Protein AF-X0YVV3-F1 (afdb_monomer_lite)

Foldseek 3Di:
DDPPPPDDPFFDKAFPDDKDKDFLLRDDQVLCVVVVVCVVPVVGSVVVCVVVDRRDIDIDTDIDTDDGD

Structure (mmCIF, N/CA/C/O backbone):
data_AF-X0YVV3-F1
#
_entry.id   AF-X0YVV3-F1
#
loop_
_atom_site.group_PDB
_atom_site.id
_atom_site.type_symbol
_atom_site.label_atom_id
_atom_site.label_alt_id
_atom_site.label_comp_id
_atom_site.label_asym_id
_atom_site.label_entity_id
_atom_site.label_seq_id
_atom_site.pdbx_PDB_ins_code
_atom_site.Cartn_x
_atom_site.Cartn_y
_atom_site.Cartn_z
_atom_site.occupancy
_atom_site.B_iso_or_equiv
_atom_site.auth_seq_id
_atom_site.auth_comp_id
_atom_site.auth_asym_id
_atom_site.auth_atom_id
_atom_site.pdbx_PDB_model_num
ATOM 1 N N . LYS A 1 1 ? -4.845 -9.196 25.770 1.00 53.62 1 LYS A N 1
ATOM 2 C CA . LYS A 1 1 ? -3.864 -8.128 25.446 1.00 53.62 1 LYS A CA 1
ATOM 3 C C . LYS A 1 1 ? -2.843 -8.687 24.457 1.00 53.62 1 LYS A C 1
ATOM 5 O O . LYS A 1 1 ? -2.130 -9.596 24.847 1.00 53.62 1 LYS A O 1
ATOM 10 N N . SER A 1 2 ? -2.773 -8.188 23.218 1.00 46.44 2 SER A N 1
ATOM 11 C CA . SER A 1 2 ? -1.499 -8.119 22.479 1.00 46.44 2 SER A CA 1
ATOM 12 C C . SER A 1 2 ? -1.601 -7.157 21.295 1.00 46.44 2 SER A C 1
ATOM 14 O O . SER A 1 2 ? -2.122 -7.484 20.235 1.00 46.44 2 SER A O 1
ATOM 16 N N . PRO A 1 3 ? -1.157 -5.928 21.529 1.00 52.75 3 PRO A N 1
ATOM 17 C CA . PRO A 1 3 ? -0.128 -5.270 20.752 1.00 52.75 3 PRO A CA 1
ATOM 18 C C . PRO A 1 3 ? 1.097 -5.224 21.661 1.00 52.75 3 PRO A C 1
ATOM 20 O O . PRO A 1 3 ? 1.044 -4.666 22.758 1.00 52.75 3 PRO A O 1
ATOM 23 N N . ARG A 1 4 ? 2.166 -5.907 21.259 1.00 61.25 4 ARG A N 1
ATOM 24 C CA . ARG A 1 4 ? 3.247 -6.329 22.165 1.00 61.25 4 ARG A CA 1
ATOM 25 C C . ARG A 1 4 ? 3.914 -5.184 22.953 1.00 61.25 4 ARG A C 1
ATOM 27 O O . ARG A 1 4 ? 4.455 -5.456 24.013 1.00 61.25 4 ARG A O 1
ATOM 34 N N . ASN A 1 5 ? 3.758 -3.929 22.515 1.00 70.62 5 ASN A N 1
ATOM 35 C CA . ASN A 1 5 ? 4.357 -2.729 23.110 1.00 70.62 5 ASN A CA 1
ATOM 36 C C . ASN A 1 5 ? 3.331 -1.612 23.422 1.00 70.62 5 ASN A C 1
ATOM 38 O O . ASN A 1 5 ? 3.537 -0.463 23.051 1.00 70.62 5 ASN A O 1
ATOM 42 N N . GLY A 1 6 ? 2.185 -1.924 24.043 1.00 80.12 6 GLY A N 1
ATOM 43 C CA . GLY A 1 6 ? 1.238 -0.886 24.500 1.00 80.12 6 GLY A CA 1
ATOM 44 C C . GLY A 1 6 ? 0.387 -0.229 23.404 1.00 80.12 6 GLY A C 1
ATOM 45 O O . GLY A 1 6 ? -0.251 0.790 23.649 1.00 80.12 6 GLY A O 1
ATOM 46 N N . GLY A 1 7 ? 0.333 -0.816 22.207 1.00 83.75 7 GLY A N 1
ATOM 47 C CA . GLY A 1 7 ? -0.579 -0.349 21.162 1.00 83.75 7 GLY A CA 1
ATOM 48 C C . GLY A 1 7 ? -2.059 -0.405 21.581 1.00 83.75 7 GLY A C 1
ATOM 49 O O . GLY A 1 7 ? -2.465 -1.116 22.505 1.00 83.75 7 GLY A O 1
ATOM 50 N N . LYS A 1 8 ? -2.909 0.319 20.860 1.00 86.56 8 LYS A N 1
ATOM 51 C CA . LYS A 1 8 ? -4.368 0.194 20.957 1.00 86.56 8 LYS A CA 1
ATOM 52 C C . LYS A 1 8 ? -4.861 -0.488 19.684 1.00 86.56 8 LYS A C 1
ATOM 54 O O . LYS A 1 8 ? -4.442 -0.115 18.594 1.00 86.56 8 LYS A O 1
ATOM 59 N N . LYS A 1 9 ? -5.740 -1.492 19.798 1.00 88.38 9 LYS A N 1
ATOM 60 C CA . LYS A 1 9 ? -6.418 -2.039 18.611 1.00 88.38 9 LYS A CA 1
ATOM 61 C C . LYS A 1 9 ? -7.363 -0.959 18.075 1.00 88.38 9 LYS A C 1
ATOM 63 O O . LYS A 1 9 ? -8.286 -0.591 18.794 1.00 88.38 9 LYS A O 1
ATOM 68 N N . VAL A 1 10 ? -7.123 -0.494 16.850 1.00 92.00 10 VAL A N 1
ATOM 69 C CA . VAL A 1 10 ? -7.940 0.533 16.171 1.00 92.00 10 VAL A CA 1
ATOM 70 C C . VAL A 1 10 ? -8.831 -0.044 15.071 1.00 92.00 10 VAL A C 1
ATOM 72 O O . VAL A 1 10 ? -9.875 0.520 14.775 1.00 92.00 10 VAL A O 1
ATOM 75 N N . ALA A 1 11 ? -8.454 -1.190 14.498 1.00 94.31 11 ALA A N 1
ATOM 76 C CA . ALA A 1 11 ? -9.206 -1.825 13.423 1.00 94.31 11 ALA A CA 1
ATOM 77 C C . ALA A 1 11 ? -8.974 -3.344 13.367 1.00 94.31 11 ALA A C 1
ATOM 79 O O . ALA A 1 11 ? -8.041 -3.877 13.982 1.00 94.31 11 ALA A O 1
ATOM 80 N N . THR A 1 12 ? -9.835 -4.027 12.618 1.00 95.19 12 THR A N 1
ATOM 81 C CA . THR A 1 12 ? -9.662 -5.399 12.131 1.00 95.19 12 THR A CA 1
ATOM 82 C C . THR A 1 12 ? -9.618 -5.356 10.603 1.00 95.19 12 THR A C 1
ATOM 84 O O . THR A 1 12 ? -10.490 -4.743 9.991 1.00 95.19 12 THR A O 1
ATOM 87 N N . ILE A 1 13 ? -8.636 -6.023 9.993 1.00 96.06 13 ILE A N 1
ATOM 88 C CA . ILE A 1 13 ? -8.515 -6.162 8.535 1.00 96.06 13 ILE A CA 1
ATOM 89 C C . ILE A 1 13 ? -8.592 -7.635 8.127 1.00 96.06 13 ILE A C 1
ATOM 91 O O . ILE A 1 13 ? -8.245 -8.516 8.919 1.00 96.06 13 ILE A O 1
ATOM 95 N N . ARG A 1 14 ? -9.015 -7.896 6.889 1.00 96.69 14 ARG A N 1
ATOM 96 C CA . ARG A 1 14 ? -9.015 -9.224 6.266 1.00 96.69 14 ARG A CA 1
ATOM 97 C C . ARG A 1 14 ? -8.132 -9.201 5.030 1.00 96.69 14 ARG A C 1
ATOM 99 O O . ARG A 1 14 ? -8.326 -8.369 4.156 1.00 96.69 14 ARG A O 1
ATOM 106 N N . ILE A 1 15 ? -7.191 -10.136 4.951 1.00 96.31 1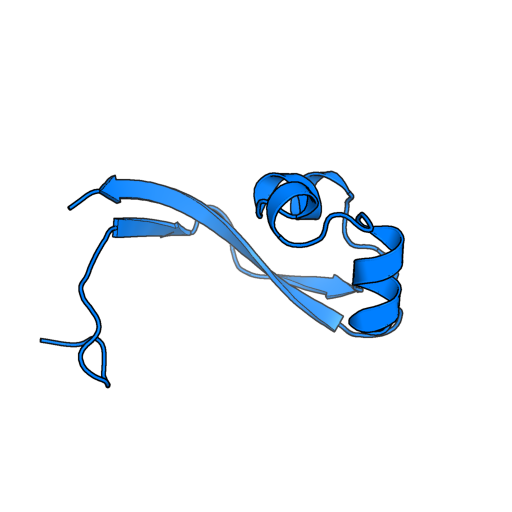5 ILE A N 1
ATOM 107 C CA . ILE A 1 15 ? -6.369 -10.339 3.755 1.00 96.31 15 ILE A CA 1
ATOM 108 C C . ILE A 1 15 ? -7.275 -10.861 2.633 1.00 96.31 15 ILE A C 1
ATOM 110 O O . ILE A 1 15 ? -7.982 -11.854 2.819 1.00 96.31 15 ILE A O 1
ATOM 114 N N . THR A 1 16 ? -7.277 -10.182 1.488 1.00 96.06 16 THR A N 1
ATOM 115 C CA . THR A 1 16 ? -8.161 -10.486 0.349 1.00 96.06 16 THR A CA 1
ATOM 116 C C . THR A 1 16 ? -7.489 -11.359 -0.704 1.00 96.06 16 THR A C 1
ATOM 118 O O . THR A 1 16 ? -8.175 -11.996 -1.501 1.00 96.06 16 THR A O 1
ATOM 121 N N . ARG A 1 17 ? -6.156 -11.441 -0.682 1.00 93.62 17 ARG A N 1
ATOM 122 C CA . ARG A 1 17 ? -5.348 -12.234 -1.611 1.00 93.62 17 ARG A CA 1
ATOM 123 C C . ARG A 1 17 ? -4.157 -12.856 -0.893 1.00 93.62 17 ARG A C 1
ATOM 125 O O . ARG A 1 17 ? -3.614 -12.261 0.032 1.00 93.62 17 ARG A O 1
ATOM 132 N N . ALA A 1 18 ? -3.725 -14.037 -1.334 1.00 96.19 18 ALA A N 1
ATOM 133 C CA . ALA A 1 18 ? -2.478 -14.621 -0.849 1.00 96.19 18 ALA A CA 1
ATOM 134 C C . ALA A 1 18 ? -1.314 -13.626 -1.051 1.00 96.19 18 ALA A C 1
ATOM 136 O O . ALA A 1 18 ? -1.157 -13.131 -2.172 1.00 96.19 18 ALA A O 1
ATOM 137 N N . PRO A 1 19 ? -0.518 -13.323 -0.006 1.00 95.44 19 PRO A N 1
ATOM 138 C CA . PRO A 1 19 ? 0.646 -12.461 -0.144 1.00 95.44 19 PRO A CA 1
ATOM 139 C C . PRO A 1 19 ? 1.589 -12.980 -1.224 1.00 95.44 19 PRO A C 1
ATOM 141 O O . PRO A 1 19 ? 1.802 -14.188 -1.345 1.00 95.44 19 PRO A O 1
ATOM 144 N N . TYR A 1 20 ? 2.166 -12.067 -1.991 1.00 94.00 20 TYR A N 1
ATOM 145 C CA . TYR A 1 20 ? 3.069 -12.403 -3.085 1.00 94.00 20 TYR A CA 1
ATOM 146 C C . TYR A 1 20 ? 4.237 -11.424 -3.135 1.00 94.00 20 TYR A C 1
ATOM 148 O O . TYR A 1 20 ? 4.215 -10.379 -2.485 1.00 94.00 20 TYR A O 1
ATOM 156 N N . GLN A 1 21 ? 5.283 -11.795 -3.865 1.00 94.62 21 GLN A N 1
ATOM 157 C CA . GLN A 1 21 ? 6.470 -10.967 -4.031 1.00 94.62 21 GLN A CA 1
ATOM 158 C C . GLN A 1 21 ? 6.411 -10.218 -5.356 1.00 94.62 21 GLN A C 1
ATOM 160 O O . GLN A 1 21 ? 6.044 -10.800 -6.372 1.00 94.62 21 GLN A O 1
ATOM 165 N N . GLU A 1 22 ? 6.806 -8.951 -5.327 1.00 92.94 22 GLU A N 1
ATOM 166 C CA . GLU A 1 22 ? 6.855 -8.072 -6.493 1.00 92.94 22 GLU A CA 1
ATOM 167 C C . GLU A 1 22 ? 8.111 -7.203 -6.423 1.00 92.94 22 GLU A C 1
ATOM 169 O O . GLU A 1 22 ? 8.570 -6.839 -5.331 1.00 92.94 22 GLU A O 1
ATOM 174 N N . ARG A 1 23 ? 8.692 -6.871 -7.576 1.00 94.06 23 ARG A N 1
ATOM 175 C CA . ARG A 1 23 ? 9.797 -5.904 -7.619 1.00 94.06 23 ARG A CA 1
ATOM 176 C C . ARG A 1 23 ? 9.248 -4.497 -7.406 1.00 94.06 23 ARG A C 1
ATOM 178 O O . ARG A 1 23 ? 8.212 -4.139 -7.953 1.00 94.06 23 ARG A O 1
ATOM 185 N N . ILE A 1 24 ? 9.962 -3.666 -6.650 1.00 91.00 24 ILE A N 1
ATOM 186 C CA . ILE A 1 24 ? 9.566 -2.271 -6.405 1.00 91.00 24 ILE A CA 1
ATOM 187 C C . ILE A 1 24 ? 9.428 -1.494 -7.719 1.00 91.00 24 ILE A C 1
ATOM 189 O O . ILE A 1 24 ? 8.487 -0.714 -7.864 1.00 91.00 24 ILE A O 1
ATOM 193 N N . LEU A 1 25 ? 10.321 -1.725 -8.686 1.00 91.75 25 LEU A N 1
ATOM 194 C CA . LEU A 1 25 ? 10.223 -1.127 -10.018 1.00 91.75 25 LEU A CA 1
ATOM 195 C C . LEU A 1 25 ? 8.898 -1.480 -10.721 1.00 91.75 25 LEU A C 1
ATOM 197 O O . LEU A 1 25 ? 8.241 -0.586 -11.263 1.00 91.75 25 LEU A O 1
ATOM 201 N N . ASP A 1 26 ? 8.493 -2.747 -10.629 1.00 91.62 26 ASP A N 1
ATOM 202 C CA . ASP A 1 26 ? 7.336 -3.325 -11.324 1.00 91.62 26 ASP A CA 1
ATOM 203 C C . ASP A 1 26 ? 6.015 -3.145 -10.557 1.00 91.62 26 ASP A C 1
ATOM 205 O O . ASP A 1 26 ? 4.939 -3.446 -11.074 1.00 91.62 26 ASP A O 1
ATOM 209 N N . MET A 1 27 ? 6.069 -2.608 -9.333 1.00 88.88 27 MET A N 1
ATOM 210 C CA . MET A 1 27 ? 4.883 -2.334 -8.527 1.00 88.88 27 MET A CA 1
ATOM 211 C C . MET A 1 27 ? 3.932 -1.374 -9.268 1.00 88.88 27 MET A C 1
ATOM 213 O O . MET A 1 27 ? 4.355 -0.264 -9.618 1.00 88.88 27 MET A O 1
ATOM 217 N N . PRO A 1 28 ? 2.654 -1.749 -9.472 1.00 88.69 28 PRO A N 1
ATOM 218 C CA . PRO A 1 28 ? 1.673 -0.886 -10.119 1.00 88.69 28 PRO A CA 1
ATOM 219 C C . PRO A 1 28 ? 1.437 0.412 -9.348 1.00 88.69 28 PRO A C 1
ATOM 221 O O . PRO A 1 28 ? 1.383 0.410 -8.116 1.00 88.69 28 PRO A O 1
ATOM 224 N N . ASP A 1 29 ? 1.203 1.503 -10.076 1.00 88.75 29 ASP A N 1
ATOM 225 C CA . ASP A 1 29 ? 0.992 2.818 -9.467 1.00 88.75 29 ASP A CA 1
ATOM 226 C C . ASP A 1 29 ? -0.235 2.863 -8.545 1.00 88.75 29 ASP A C 1
ATOM 228 O O . ASP A 1 29 ? -0.211 3.499 -7.494 1.00 88.75 29 ASP A O 1
ATOM 232 N N . ASP A 1 30 ? -1.279 2.106 -8.885 1.00 88.75 30 ASP A N 1
ATOM 233 C CA . ASP A 1 30 ? -2.492 1.985 -8.073 1.00 88.75 30 ASP A CA 1
ATOM 234 C C . ASP A 1 30 ? -2.221 1.420 -6.669 1.00 88.75 30 ASP A C 1
ATOM 236 O O . ASP A 1 30 ? -2.879 1.812 -5.710 1.00 88.75 30 ASP A O 1
ATOM 240 N N . HIS A 1 31 ? -1.221 0.548 -6.496 1.00 88.75 31 HIS A N 1
ATOM 241 C CA . HIS A 1 31 ? -0.892 0.027 -5.165 1.00 88.75 31 HIS A CA 1
ATOM 242 C C . HIS A 1 31 ? -0.341 1.124 -4.261 1.00 88.75 31 HIS A C 1
ATOM 244 O O . HIS A 1 31 ? -0.742 1.222 -3.104 1.00 88.75 31 HIS A O 1
ATOM 250 N N . PHE A 1 32 ? 0.515 1.989 -4.809 1.00 88.50 32 PHE A N 1
ATOM 251 C CA . PHE A 1 32 ? 1.012 3.153 -4.087 1.00 88.50 32 PHE A CA 1
ATOM 252 C C . PHE A 1 32 ? -0.145 4.066 -3.673 1.00 88.50 32 PHE A C 1
ATOM 254 O O . PHE A 1 32 ? -0.213 4.473 -2.519 1.00 88.50 32 PHE A O 1
ATOM 261 N N . GLU A 1 33 ? -1.097 4.340 -4.565 1.00 90.50 33 GLU A N 1
ATOM 262 C CA . GLU A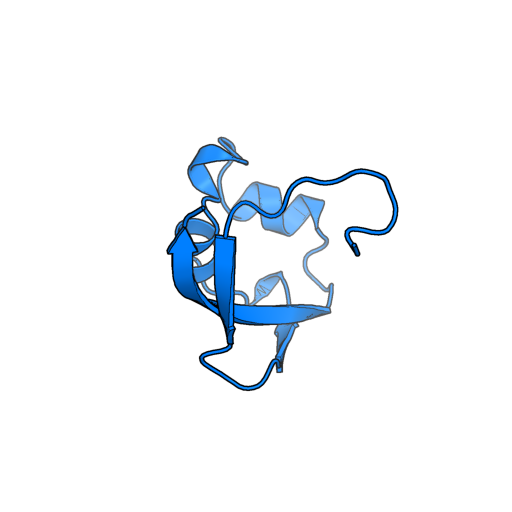 1 33 ? -2.258 5.175 -4.234 1.00 90.50 33 GLU A CA 1
ATOM 263 C C . GLU A 1 33 ? -3.173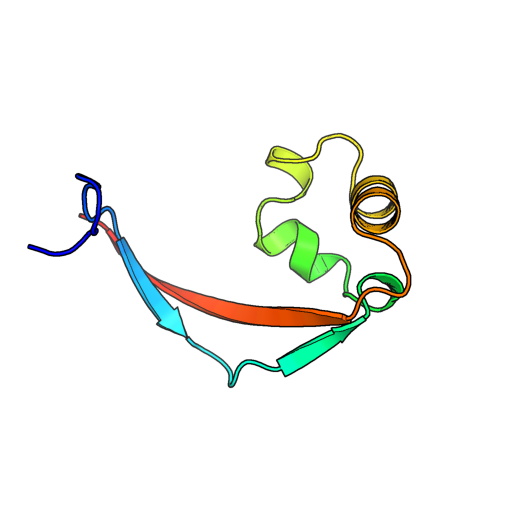 4.531 -3.180 1.00 90.50 33 GLU A C 1
ATOM 265 O O . GLU A 1 33 ? -3.559 5.194 -2.215 1.00 90.50 33 GLU A O 1
ATOM 270 N N . ARG A 1 34 ? -3.476 3.232 -3.310 1.00 88.75 34 ARG A N 1
ATOM 271 C CA . ARG A 1 34 ? -4.321 2.472 -2.369 1.00 88.75 34 ARG A CA 1
ATOM 272 C C . ARG A 1 34 ? -3.730 2.394 -0.962 1.00 88.75 34 ARG A C 1
ATOM 274 O O . ARG A 1 34 ? -4.487 2.360 0.006 1.00 88.75 34 ARG A O 1
ATOM 281 N N . GLU A 1 35 ? -2.405 2.399 -0.836 1.00 86.94 35 GLU A N 1
ATOM 282 C CA . GLU A 1 35 ? -1.710 2.462 0.457 1.00 86.94 35 GLU A CA 1
ATOM 283 C C . GLU A 1 35 ? -1.677 3.878 1.066 1.00 86.94 35 GLU A C 1
ATOM 285 O O . GLU A 1 35 ? -1.197 4.066 2.184 1.00 86.94 35 GLU A O 1
ATOM 290 N N . GLY A 1 36 ? -2.212 4.886 0.368 1.00 88.12 36 GLY A N 1
ATOM 291 C CA . GLY A 1 36 ? -2.153 6.286 0.787 1.00 88.12 36 GLY A CA 1
ATOM 292 C C . GLY A 1 36 ? -0.849 6.976 0.387 1.00 88.12 36 GLY A C 1
ATOM 293 O O . GLY A 1 36 ? -0.465 7.977 0.993 1.00 88.12 36 GLY A O 1
ATOM 294 N N . GLY A 1 37 ? -0.163 6.466 -0.634 1.00 86.06 37 GLY A N 1
ATOM 295 C CA . GLY A 1 37 ? 1.155 6.903 -1.077 1.00 86.06 37 GLY A CA 1
ATOM 296 C C . GLY A 1 37 ? 1.250 8.396 -1.360 1.00 86.06 37 GLY A C 1
ATOM 297 O O . GLY A 1 37 ? 2.183 9.021 -0.881 1.00 86.06 37 GLY A O 1
ATOM 298 N N . ARG A 1 38 ? 0.272 9.027 -2.023 1.00 84.25 38 ARG A N 1
ATOM 299 C CA . ARG A 1 38 ? 0.291 10.495 -2.214 1.00 84.25 38 ARG A CA 1
ATOM 300 C C . ARG A 1 38 ? 0.206 11.291 -0.920 1.00 84.25 38 ARG A C 1
ATOM 302 O O . ARG A 1 38 ? 0.753 12.386 -0.839 1.00 84.25 38 ARG A O 1
ATOM 309 N N . PHE A 1 39 ? -0.505 10.767 0.074 1.00 85.19 39 PHE A N 1
ATOM 310 C CA . PHE A 1 39 ? -0.639 11.421 1.370 1.00 85.19 39 PHE A CA 1
ATOM 311 C C . PHE A 1 39 ? 0.636 11.257 2.207 1.00 85.19 39 PHE A C 1
ATOM 313 O O . PHE A 1 39 ? 1.064 12.198 2.870 1.00 85.19 39 PHE A O 1
ATOM 320 N N . LEU A 1 40 ? 1.253 10.074 2.159 1.00 83.75 40 LEU A N 1
ATOM 321 C CA . LEU A 1 40 ? 2.449 9.743 2.938 1.00 83.75 40 LEU A CA 1
ATOM 322 C C . LEU A 1 40 ? 3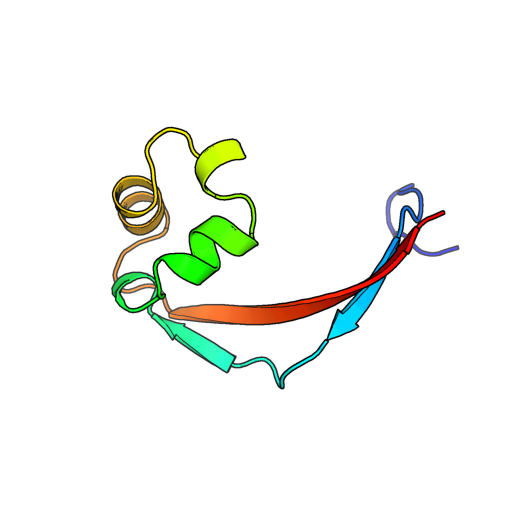.755 10.192 2.264 1.00 83.75 40 LEU A C 1
ATOM 324 O O . LEU A 1 40 ? 4.721 10.507 2.952 1.00 83.75 40 LEU A O 1
ATOM 328 N N . TRP A 1 41 ? 3.775 10.238 0.933 1.00 83.44 41 TRP A N 1
ATOM 329 C CA . TRP A 1 41 ? 4.906 10.596 0.078 1.00 83.44 41 TRP A CA 1
ATOM 330 C C . TRP A 1 41 ? 4.471 11.613 -0.992 1.00 83.44 41 TRP A C 1
ATOM 332 O O . TRP A 1 41 ? 4.161 11.247 -2.130 1.00 83.44 41 TRP A O 1
ATOM 342 N N . PRO A 1 42 ? 4.488 12.919 -0.666 1.00 84.44 42 PRO A N 1
ATOM 343 C CA . PRO A 1 42 ? 4.107 13.978 -1.605 1.00 84.44 42 PRO A CA 1
ATOM 344 C C . PRO A 1 42 ? 4.954 14.022 -2.887 1.00 84.44 42 PRO A C 1
ATOM 346 O O . PRO A 1 42 ? 4.493 14.522 -3.909 1.00 84.44 42 PRO A O 1
ATOM 349 N N . GLY A 1 43 ? 6.173 13.473 -2.845 1.00 84.62 43 GLY A N 1
ATOM 350 C CA . GLY A 1 43 ? 7.070 13.311 -3.995 1.00 84.62 43 GLY A CA 1
ATOM 351 C C . GLY A 1 43 ? 6.603 12.302 -5.053 1.00 84.62 43 GLY A C 1
ATOM 352 O O . GLY A 1 43 ? 7.150 12.238 -6.154 1.00 84.62 43 GLY A O 1
ATOM 353 N N . GLY A 1 44 ? 5.556 11.529 -4.749 1.00 89.12 44 GLY A N 1
ATOM 354 C CA . GLY A 1 44 ? 4.954 10.570 -5.665 1.00 89.12 44 GLY A CA 1
ATOM 355 C C . GLY A 1 44 ? 5.715 9.248 -5.773 1.00 89.12 44 GLY A C 1
ATOM 356 O O . GLY A 1 44 ? 6.741 9.009 -5.131 1.00 89.12 44 GLY A O 1
ATOM 357 N N . ILE A 1 45 ? 5.174 8.353 -6.601 1.00 88.88 45 ILE A N 1
ATOM 358 C CA . ILE A 1 45 ? 5.614 6.958 -6.644 1.00 88.88 45 ILE A CA 1
ATOM 359 C C . ILE A 1 45 ? 7.046 6.778 -7.154 1.00 88.88 45 ILE A C 1
ATOM 361 O O . ILE A 1 45 ? 7.761 5.909 -6.665 1.00 88.88 45 ILE A O 1
ATOM 365 N N . THR A 1 46 ? 7.497 7.592 -8.109 1.00 89.81 46 THR A N 1
ATOM 366 C CA . THR A 1 46 ? 8.848 7.466 -8.678 1.00 89.81 46 THR A CA 1
ATOM 367 C C . THR A 1 46 ? 9.919 7.707 -7.620 1.00 89.81 46 THR A C 1
ATOM 369 O O . THR A 1 46 ? 10.858 6.921 -7.503 1.00 89.81 46 THR A O 1
ATOM 372 N N . GLU A 1 47 ? 9.761 8.754 -6.808 1.00 89.62 47 GLU A N 1
ATOM 373 C CA . GLU A 1 47 ? 10.690 9.057 -5.717 1.00 89.62 47 GLU A CA 1
ATOM 374 C C . GLU A 1 47 ? 10.651 7.965 -4.642 1.00 89.62 47 GLU A C 1
ATOM 376 O O . GLU A 1 47 ? 11.698 7.496 -4.190 1.00 89.62 47 GLU A O 1
ATOM 381 N N . PHE A 1 48 ? 9.450 7.482 -4.306 1.00 89.38 48 PHE A N 1
ATOM 382 C CA . PHE A 1 48 ? 9.279 6.346 -3.404 1.00 89.38 48 PHE A CA 1
ATOM 383 C C . PHE A 1 48 ? 10.013 5.090 -3.908 1.00 89.38 48 PHE A C 1
ATOM 385 O O . PHE A 1 48 ? 10.757 4.468 -3.147 1.00 89.38 48 PHE A O 1
ATOM 392 N N . LYS A 1 49 ? 9.865 4.736 -5.193 1.00 90.38 49 LYS A N 1
ATOM 393 C CA . LYS A 1 49 ? 10.534 3.578 -5.810 1.00 90.38 49 LYS A CA 1
ATOM 394 C C . LYS A 1 49 ? 12.058 3.710 -5.756 1.00 90.38 49 LYS A C 1
ATOM 396 O O . LYS A 1 49 ? 12.737 2.745 -5.410 1.00 90.38 49 LYS A O 1
ATOM 401 N N . ILE A 1 50 ? 12.597 4.898 -6.043 1.00 91.50 50 ILE A N 1
ATOM 402 C CA . ILE A 1 50 ? 14.041 5.173 -5.961 1.00 91.50 50 ILE A CA 1
ATOM 403 C C . ILE A 1 50 ? 14.542 4.987 -4.527 1.00 91.50 50 ILE A C 1
ATOM 405 O O . ILE A 1 50 ? 15.508 4.258 -4.307 1.00 91.50 50 ILE A O 1
ATOM 409 N N . MET A 1 51 ? 13.864 5.594 -3.551 1.00 90.06 51 MET A N 1
ATOM 410 C CA . MET A 1 51 ? 14.227 5.497 -2.137 1.00 90.06 51 MET A CA 1
ATOM 411 C C . MET A 1 51 ? 14.194 4.048 -1.628 1.00 90.06 51 MET A C 1
ATO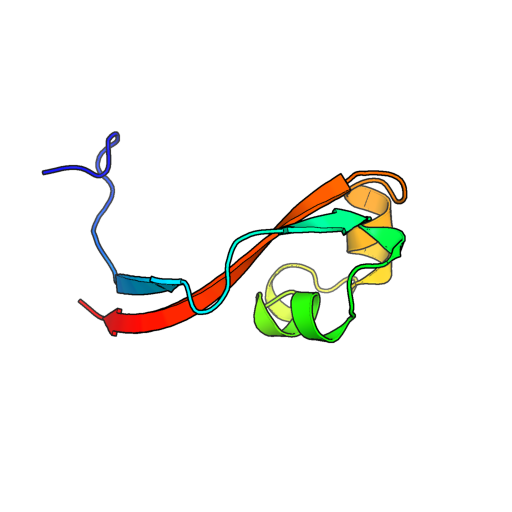M 413 O O . MET A 1 51 ? 15.076 3.632 -0.878 1.00 90.06 51 MET A O 1
ATOM 417 N N . MET A 1 52 ? 13.188 3.270 -2.029 1.00 88.06 52 MET A N 1
ATOM 418 C CA . MET A 1 52 ? 13.041 1.869 -1.621 1.00 88.06 52 MET A CA 1
ATOM 419 C C . MET A 1 52 ? 14.044 0.926 -2.304 1.00 88.06 52 MET A C 1
ATOM 421 O O . MET A 1 52 ? 14.231 -0.198 -1.830 1.00 88.06 52 MET A O 1
ATOM 425 N N . GLY A 1 53 ? 14.701 1.391 -3.370 1.00 92.62 53 GLY A N 1
ATOM 426 C CA . GLY A 1 53 ? 15.597 0.620 -4.222 1.00 92.62 53 GLY A CA 1
ATOM 427 C C . GLY A 1 53 ? 14.833 -0.089 -5.339 1.00 92.62 53 GLY A C 1
ATOM 428 O O . GLY A 1 53 ? 14.027 -0.979 -5.079 1.00 92.62 53 GLY A O 1
ATOM 429 N N . LEU A 1 54 ? 15.128 0.275 -6.590 1.00 88.25 54 LEU A N 1
ATOM 430 C CA . LEU A 1 54 ? 14.392 -0.191 -7.774 1.00 88.25 54 LEU A CA 1
ATOM 431 C C . LEU A 1 54 ? 14.392 -1.721 -7.925 1.00 88.25 54 LEU A C 1
ATOM 433 O O . LEU A 1 54 ? 13.351 -2.315 -8.199 1.00 88.25 54 LEU A O 1
ATOM 437 N N . ASP A 1 55 ? 15.530 -2.365 -7.670 1.00 91.00 55 ASP A N 1
ATOM 438 C CA . ASP A 1 55 ? 15.683 -3.821 -7.802 1.00 91.00 55 ASP A CA 1
ATOM 439 C C . ASP A 1 55 ? 15.205 -4.609 -6.576 1.00 91.00 55 ASP A C 1
ATOM 441 O O . ASP A 1 55 ? 15.281 -5.842 -6.544 1.00 91.00 55 ASP A O 1
ATOM 445 N N . LYS A 1 56 ? 14.727 -3.923 -5.533 1.00 93.00 56 LYS A N 1
ATOM 446 C CA . LYS A 1 56 ? 14.280 -4.585 -4.312 1.00 93.00 56 LYS A CA 1
ATOM 447 C C . LYS A 1 56 ? 13.007 -5.377 -4.588 1.00 93.00 56 LYS A C 1
ATOM 449 O O . LYS A 1 56 ? 12.047 -4.861 -5.153 1.00 93.00 56 LYS A O 1
ATOM 454 N N . VAL A 1 57 ? 12.979 -6.618 -4.115 1.00 93.94 57 VAL A N 1
ATOM 455 C CA . VAL A 1 57 ? 11.765 -7.437 -4.069 1.00 93.94 57 VAL A CA 1
ATOM 456 C C . VAL A 1 57 ? 11.082 -7.229 -2.720 1.00 93.94 57 VAL A C 1
ATOM 458 O O . VAL A 1 57 ? 11.712 -7.386 -1.670 1.00 93.94 57 VAL A O 1
ATOM 461 N N . SER A 1 58 ? 9.798 -6.887 -2.750 1.00 91.38 58 SER A N 1
ATOM 462 C CA . SER A 1 58 ? 8.969 -6.641 -1.569 1.00 91.38 58 SER A CA 1
ATOM 463 C C . SER A 1 58 ? 7.761 -7.571 -1.549 1.00 91.38 58 SER A C 1
ATOM 465 O O . SER A 1 58 ? 7.287 -8.028 -2.586 1.00 91.38 58 SER A O 1
ATOM 467 N N . TRP A 1 59 ? 7.260 -7.860 -0.349 1.00 93.56 59 TRP A N 1
ATOM 468 C CA . TRP A 1 59 ? 5.992 -8.563 -0.181 1.00 93.56 59 TRP A CA 1
ATOM 469 C C . TRP A 1 59 ? 4.832 -7.580 -0.323 1.00 93.56 59 TRP A C 1
ATOM 471 O O . TRP A 1 59 ? 4.797 -6.575 0.384 1.00 93.56 59 TRP A O 1
ATOM 481 N N . VAL A 1 60 ? 3.880 -7.901 -1.194 1.00 92.00 60 VAL A N 1
ATOM 482 C CA . VAL A 1 60 ? 2.627 -7.165 -1.375 1.00 92.00 60 VAL A CA 1
ATOM 483 C C . VAL A 1 60 ? 1.522 -7.882 -0.605 1.00 92.00 60 VAL A C 1
ATOM 485 O O . VAL A 1 60 ? 1.351 -9.100 -0.723 1.00 92.00 60 VAL A O 1
ATOM 488 N N . ILE A 1 61 ? 0.776 -7.123 0.202 1.00 94.00 61 ILE A N 1
ATOM 489 C CA . ILE A 1 61 ? -0.331 -7.634 1.013 1.00 94.00 61 ILE A CA 1
ATOM 490 C C . ILE A 1 61 ? -1.581 -6.826 0.689 1.00 94.00 61 ILE A C 1
ATOM 492 O O . ILE A 1 61 ? -1.694 -5.662 1.058 1.00 94.00 61 ILE A O 1
ATOM 496 N N . GLU A 1 62 ? -2.549 -7.473 0.049 1.00 93.38 62 GLU A N 1
ATOM 497 C CA . GLU A 1 62 ? -3.853 -6.872 -0.208 1.00 93.38 62 GLU A CA 1
ATOM 498 C C . GLU A 1 62 ? -4.835 -7.241 0.906 1.00 93.38 62 GL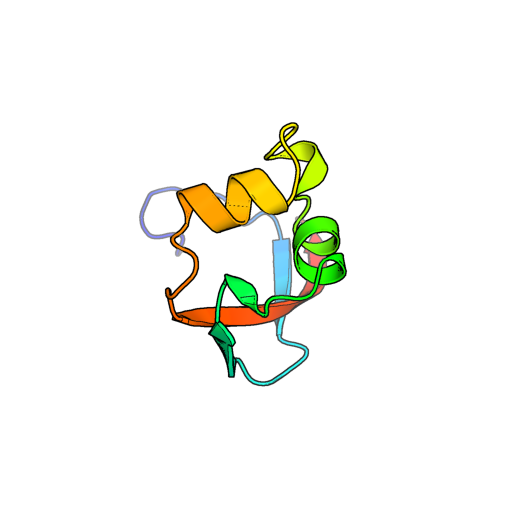U A C 1
ATOM 500 O O . GLU A 1 62 ? -4.962 -8.409 1.295 1.00 93.38 62 GLU A O 1
ATOM 505 N N . PHE A 1 63 ? -5.529 -6.237 1.438 1.00 95.38 63 PHE A N 1
ATOM 506 C CA . PHE A 1 63 ? -6.495 -6.410 2.513 1.00 95.38 63 PHE A CA 1
ATOM 507 C C . PHE A 1 63 ? -7.676 -5.448 2.379 1.00 95.38 63 PHE A C 1
ATOM 509 O O . PHE A 1 63 ? -7.624 -4.455 1.656 1.00 95.38 63 PHE A O 1
ATOM 516 N N . GLU A 1 64 ? -8.735 -5.739 3.125 1.00 95.75 64 GLU A N 1
ATOM 517 C CA . GLU A 1 64 ? -9.885 -4.863 3.319 1.00 95.75 64 GLU A CA 1
ATOM 518 C C . GLU A 1 64 ? -10.113 -4.586 4.808 1.00 95.75 64 GLU A C 1
ATOM 520 O O . GLU A 1 64 ? -9.756 -5.388 5.681 1.00 95.75 64 GLU A O 1
ATOM 525 N N . LEU A 1 65 ? -10.726 -3.442 5.097 1.00 94.94 65 LEU A N 1
ATOM 526 C CA . LEU A 1 65 ? -11.173 -3.087 6.436 1.00 94.94 65 LEU A CA 1
ATOM 527 C C . LEU A 1 65 ? -12.458 -3.851 6.770 1.00 94.94 65 LEU A C 1
ATOM 529 O O . LEU A 1 65 ? -13.425 -3.796 6.019 1.00 94.94 65 LEU A O 1
ATOM 533 N N . VAL A 1 66 ? -12.472 -4.528 7.917 1.00 96.62 66 VAL A N 1
ATOM 534 C CA . VAL A 1 66 ? -13.638 -5.288 8.398 1.00 96.62 66 VAL A CA 1
ATOM 535 C C . VAL A 1 66 ? -14.386 -4.520 9.483 1.00 96.62 66 VAL A C 1
ATOM 537 O O . VAL A 1 66 ? -15.610 -4.483 9.490 1.00 96.62 66 VAL A O 1
ATOM 540 N N . GLU A 1 67 ? -13.654 -3.925 10.426 1.00 95.38 67 GLU A N 1
ATOM 541 C CA . GLU A 1 67 ? -14.230 -3.299 11.620 1.00 95.38 67 GLU A CA 1
ATOM 542 C C . GLU A 1 67 ? -13.306 -2.190 12.142 1.00 95.38 67 GLU A C 1
ATOM 544 O O . GLU A 1 67 ? -12.087 -2.376 12.185 1.00 95.38 67 GLU A O 1
ATOM 549 N N . VAL A 1 68 ? -13.885 -1.074 12.595 1.00 92.12 68 VAL A N 1
ATOM 550 C CA . VAL A 1 68 ? -13.199 0.017 13.315 1.00 92.12 68 VAL A CA 1
ATOM 551 C C . VAL A 1 68 ? -13.647 0.008 14.779 1.00 92.12 68 VAL A C 1
ATOM 553 O O . VAL A 1 68 ? -14.813 -0.268 15.055 1.00 92.12 68 VAL A O 1
ATOM 556 N N . LYS A 1 69 ? -12.727 0.283 15.711 1.00 81.69 69 LYS A N 1
ATOM 557 C CA . LYS A 1 69 ? -12.983 0.301 17.161 1.00 81.69 69 LYS A CA 1
ATOM 558 C C . LYS A 1 69 ? -13.135 1.690 17.762 1.00 81.69 69 LYS A C 1
ATOM 560 O O . LYS A 1 69 ? -12.413 2.606 17.316 1.00 81.69 69 LYS A O 1
#

pLDDT: mean 88.2, std 9.82, range [46.44, 96.69]

Radius of gyration: 14.49 Å; chains: 1; bounding box: 30×29×37 Å

Secondary structure (DSSP, 8-state):
---TTS----EEEEE-S--EEEETTT--HHHHHHTTHHHH-TTHHHHHHHHH-TT-EEEE--EEEEEE-

Sequence (69 aa):
KSPRNGGKKVATIRITRAPYQERILDMPDDHFEREGGRFLWPGGITEFKIMMGLDKVSWVIEFELVEVK

Organism: NCBI:txid412755